Protein AF-A0A8S9LH55-F1 (afdb_monomer)

Foldseek 3Di:
DDDDDDPQKDFPFWDDWDDPVVCVVQVHPDHPVHPGNDIDTDTDIDGPPD

Organism: Brassica cretica (NCBI:txid69181)

Radius of gyration: 14.77 Å; Cα contacts (8 Å, |Δi|>4): 49; chains: 1; bounding box: 29×14×38 Å

pLDDT: mean 89.46, std 7.12, range [56.62, 96.06]

Sequence (50 aa):
MLIRHTKELVPVRVLETLPTDVLRRTGGLPSEKWGSDHLAIACELGFVGE

Solvent-accessible surface area (backbone atoms only — not comparable to full-atom values): 3443 Å² total; per-residue (Å²): 141,79,90,87,78,57,92,59,46,43,82,74,42,76,54,86,59,84,55,67,68,58,33,62,76,60,73,44,62,53,35,99,93,35,93,47,72,65,83,76,84,53,65,45,70,41,62,74,88,120

Nearest PDB structures (foldseek):
  4z0v-assembly1_A  TM=9.005E-01  e=1.567E+00  Homo sapiens

Mean predicted aligned error: 4.65 Å

Secondary structure (DSSP, 8-state):
------TTEEEEEEPPPPPHHHHHHTTSSSBTTB--SSPPP-EEEEETT-

InterPro domains:
  IPR036691 Endonuclease/exonuclease/phosphatase superfamily [G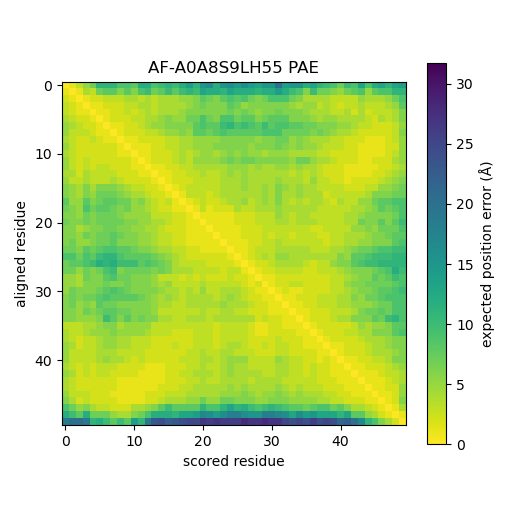3DSA:3.60.10.10] (2-49)

Structure (mmCIF, N/CA/C/O backbone):
data_AF-A0A8S9LH55-F1
#
_entry.id   AF-A0A8S9LH55-F1
#
loop_
_atom_site.group_PDB
_atom_site.id
_atom_site.type_symbol
_atom_site.label_atom_id
_atom_site.label_alt_id
_atom_site.label_comp_id
_atom_site.label_asym_id
_atom_site.label_entity_id
_atom_site.label_seq_id
_atom_site.pdbx_PDB_ins_code
_atom_site.Cartn_x
_atom_site.Cartn_y
_atom_site.Cartn_z
_atom_site.occupancy
_atom_site.B_iso_or_equiv
_atom_site.auth_seq_id
_atom_site.auth_comp_id
_atom_site.auth_asym_id
_atom_site.auth_atom_id
_atom_site.pdbx_PDB_model_num
ATOM 1 N N . MET A 1 1 ? 6.198 -8.715 3.544 1.00 61.75 1 MET A N 1
ATOM 2 C CA . MET A 1 1 ? 6.000 -7.373 4.135 1.00 61.75 1 MET A CA 1
ATOM 3 C C . MET A 1 1 ? 4.574 -7.308 4.649 1.00 61.75 1 MET A C 1
ATOM 5 O O . MET A 1 1 ? 3.687 -7.767 3.946 1.00 61.75 1 MET A O 1
ATOM 9 N N . LEU A 1 2 ? 4.369 -6.837 5.876 1.00 76.19 2 LEU A N 1
ATOM 10 C CA . LEU A 1 2 ? 3.055 -6.719 6.515 1.00 76.19 2 LEU A CA 1
ATOM 11 C C . LEU A 1 2 ? 2.945 -5.312 7.105 1.00 76.19 2 LEU A C 1
ATOM 13 O O . LEU A 1 2 ? 3.943 -4.796 7.614 1.00 76.19 2 LEU A O 1
ATOM 17 N N . ILE A 1 3 ? 1.756 -4.712 7.062 1.00 85.38 3 ILE A N 1
ATOM 18 C CA . ILE A 1 3 ? 1.479 -3.468 7.788 1.00 85.38 3 ILE A CA 1
ATOM 19 C C . ILE A 1 3 ? 1.205 -3.851 9.244 1.00 85.38 3 ILE A C 1
ATOM 21 O O . ILE A 1 3 ? 0.263 -4.589 9.526 1.00 85.38 3 ILE A O 1
ATOM 25 N N . ARG A 1 4 ? 2.055 -3.398 10.174 1.00 89.88 4 ARG A N 1
ATOM 26 C CA . ARG A 1 4 ? 1.835 -3.620 11.611 1.00 89.88 4 ARG A CA 1
ATOM 27 C C . ARG A 1 4 ? 0.902 -2.544 12.158 1.00 89.88 4 ARG A C 1
ATOM 29 O O . ARG A 1 4 ? 1.121 -1.368 11.887 1.00 89.88 4 ARG A O 1
ATOM 36 N N . HIS A 1 5 ? -0.082 -2.946 12.954 1.00 89.44 5 HIS A N 1
ATOM 37 C CA . HIS A 1 5 ? -1.025 -2.048 13.621 1.00 89.44 5 HIS A CA 1
ATOM 38 C C . HIS A 1 5 ? -1.215 -2.455 15.091 1.00 89.44 5 HIS A C 1
ATOM 40 O O . HIS A 1 5 ? -0.776 -3.530 15.512 1.00 89.44 5 HIS A O 1
ATOM 46 N N . THR A 1 6 ? -1.828 -1.575 15.881 1.00 92.75 6 THR A N 1
ATOM 47 C CA . THR A 1 6 ? -2.216 -1.844 17.273 1.00 92.75 6 THR A CA 1
ATOM 48 C C . THR A 1 6 ? -3.651 -2.380 17.335 1.00 92.75 6 THR A C 1
ATOM 50 O O . THR A 1 6 ? -4.340 -2.430 16.316 1.00 92.75 6 THR A O 1
ATOM 53 N N . LYS A 1 7 ? -4.115 -2.825 18.510 1.00 91.38 7 LYS A N 1
ATOM 54 C CA . LYS A 1 7 ? -5.443 -3.458 18.650 1.00 91.38 7 LYS A CA 1
ATOM 55 C C . LYS A 1 7 ? -6.601 -2.477 18.460 1.00 91.38 7 LYS A C 1
ATOM 57 O O . LYS A 1 7 ? -7.709 -2.903 18.168 1.00 91.38 7 LYS A O 1
ATOM 62 N N . GLU A 1 8 ? -6.335 -1.190 18.638 1.00 94.62 8 GLU A N 1
ATOM 63 C CA . GLU A 1 8 ? -7.302 -0.101 18.521 1.00 94.62 8 GLU A CA 1
ATOM 64 C C . GLU A 1 8 ? -7.567 0.279 17.059 1.00 94.62 8 GLU A C 1
ATOM 66 O O . GLU A 1 8 ? -8.521 1.002 16.790 1.00 94.62 8 GLU A O 1
ATOM 71 N N . LEU A 1 9 ? -6.743 -0.215 16.125 1.00 94.12 9 LEU A N 1
ATOM 72 C CA . LEU A 1 9 ? -6.874 0.007 14.690 1.00 94.12 9 LEU A CA 1
ATOM 73 C C . LEU A 1 9 ? -7.193 -1.305 13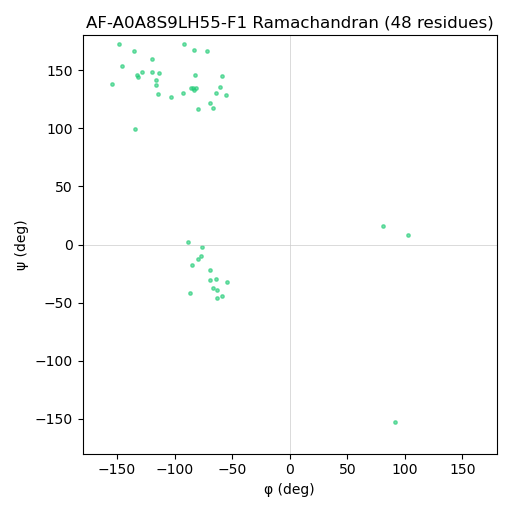.980 1.00 94.12 9 LEU A C 1
ATOM 75 O O . LEU A 1 9 ? -6.479 -2.296 14.144 1.00 94.12 9 LEU A O 1
ATOM 79 N N . VAL A 1 10 ? -8.232 -1.297 13.150 1.00 94.00 10 VAL A N 1
ATOM 80 C CA . VAL A 1 10 ? -8.615 -2.438 12.312 1.00 94.00 10 VAL A CA 1
ATOM 81 C C . VAL A 1 10 ? -8.480 -2.085 10.833 1.00 94.00 10 VAL A C 1
ATOM 83 O O . VAL A 1 10 ? -8.869 -0.987 10.431 1.00 94.00 10 VAL A O 1
ATOM 86 N N . PRO A 1 11 ? -7.931 -2.981 9.996 1.00 93.38 11 PRO A N 1
ATOM 87 C CA . PRO A 1 11 ? -7.932 -2.784 8.555 1.00 93.38 11 PRO A CA 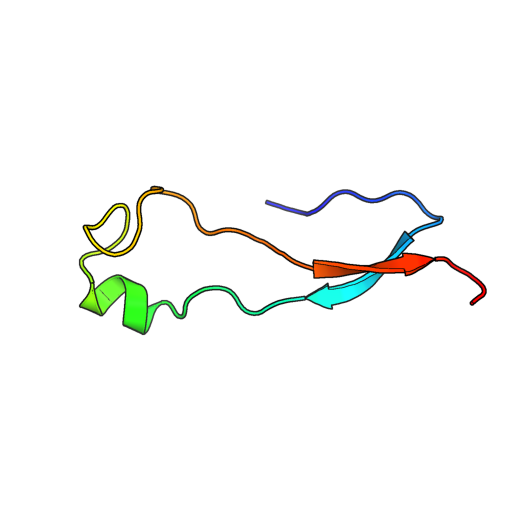1
ATOM 88 C C . PRO A 1 11 ? -9.361 -2.848 8.017 1.00 93.38 11 PRO A C 1
ATOM 90 O O . PRO A 1 11 ? -10.024 -3.878 8.103 1.00 93.38 11 PRO A O 1
ATOM 93 N N . VAL A 1 12 ? -9.814 -1.733 7.447 1.00 95.56 12 VAL A N 1
ATOM 94 C CA . VAL A 1 12 ? -11.129 -1.599 6.805 1.00 95.56 12 VAL A CA 1
ATOM 95 C C . VAL A 1 12 ? -11.042 -2.044 5.350 1.00 95.56 12 VAL A C 1
ATOM 97 O O . VAL A 1 12 ? -11.918 -2.746 4.848 1.00 95.56 12 VAL A O 1
ATOM 100 N N . ARG A 1 13 ? -9.959 -1.660 4.665 1.00 94.50 13 ARG A N 1
ATOM 101 C CA . ARG A 1 13 ? -9.744 -1.971 3.251 1.00 94.50 13 ARG A CA 1
ATOM 102 C C . ARG A 1 13 ? -8.264 -1.996 2.910 1.00 94.50 13 ARG A C 1
ATOM 104 O O . ARG A 1 13 ? -7.513 -1.119 3.319 1.00 94.50 13 ARG A O 1
ATOM 111 N N . VAL A 1 14 ? -7.847 -2.967 2.107 1.00 92.69 14 VAL A N 1
ATOM 112 C CA . VAL A 1 14 ? -6.515 -2.981 1.488 1.00 92.69 14 VAL A CA 1
ATOM 113 C C . VAL A 1 14 ? -6.628 -2.332 0.113 1.00 92.69 14 VAL A C 1
ATOM 115 O O . VAL A 1 14 ? -7.533 -2.677 -0.647 1.00 92.69 14 VAL A O 1
ATOM 118 N N . LEU A 1 15 ? -5.747 -1.381 -0.202 1.00 92.56 15 LEU A N 1
ATOM 119 C CA . LEU A 1 15 ? -5.703 -0.784 -1.534 1.00 92.56 15 LEU A CA 1
ATOM 120 C C . LEU A 1 15 ? -4.926 -1.721 -2.461 1.00 92.56 15 LEU A C 1
ATOM 122 O O . LEU A 1 15 ? -3.862 -2.225 -2.094 1.00 92.56 15 LEU A O 1
ATOM 126 N N . GLU A 1 16 ? -5.463 -1.955 -3.657 1.00 89.38 16 GLU A N 1
ATOM 127 C CA . GLU A 1 16 ? -4.797 -2.789 -4.653 1.00 89.38 16 GLU A CA 1
ATOM 128 C C . GLU A 1 16 ? -3.437 -2.196 -5.035 1.00 89.38 16 GLU A C 1
ATOM 130 O O . GLU A 1 16 ? -3.290 -0.993 -5.263 1.00 89.38 16 GLU A O 1
ATOM 135 N N . THR A 1 17 ? -2.426 -3.058 -5.108 1.00 89.56 17 THR A N 1
ATOM 136 C CA . THR A 1 17 ? -1.109 -2.695 -5.633 1.00 89.56 17 THR A CA 1
ATOM 137 C C . THR A 1 17 ? -1.096 -2.789 -7.154 1.00 89.56 17 THR A C 1
ATOM 139 O O . THR A 1 17 ? -1.978 -3.401 -7.756 1.00 89.56 17 THR A O 1
ATOM 142 N N . LEU A 1 18 ? -0.052 -2.246 -7.788 1.00 87.88 18 LEU A N 1
ATOM 143 C CA . LEU A 1 18 ? 0.083 -2.319 -9.240 1.00 87.88 18 LEU A CA 1
ATOM 144 C C . LEU A 1 18 ? 0.033 -3.781 -9.734 1.00 87.88 18 LEU A C 1
ATOM 146 O O . LEU A 1 18 ? 0.798 -4.613 -9.233 1.00 87.88 18 LEU A O 1
ATOM 150 N N . PRO A 1 19 ? -0.815 -4.100 -10.727 1.00 88.38 19 PRO A N 1
ATOM 151 C CA . PRO A 1 19 ? -0.866 -5.435 -11.301 1.00 88.38 19 PRO A CA 1
ATOM 152 C C . PRO A 1 19 ? 0.478 -5.868 -11.897 1.00 88.38 19 PRO A C 1
ATOM 154 O O . PRO A 1 19 ? 1.225 -5.075 -12.481 1.00 88.38 19 PRO A O 1
ATOM 157 N N . THR A 1 20 ? 0.794 -7.159 -11.786 1.00 88.38 20 THR A N 1
ATOM 158 C CA . THR A 1 20 ? 2.073 -7.703 -12.271 1.00 88.38 20 THR A CA 1
ATOM 159 C C . THR A 1 20 ? 2.223 -7.592 -13.790 1.00 88.38 20 THR A C 1
ATOM 161 O O . THR A 1 20 ? 3.339 -7.455 -14.288 1.00 88.38 20 THR A O 1
ATOM 164 N N . ASP A 1 21 ? 1.128 -7.635 -14.550 1.00 90.69 21 ASP A N 1
ATOM 165 C CA . ASP A 1 21 ? 1.160 -7.452 -16.002 1.00 90.69 21 ASP A CA 1
ATOM 166 C C . ASP A 1 21 ? 1.568 -6.023 -16.383 1.00 90.69 21 ASP A C 1
ATOM 168 O O . ASP A 1 21 ? 2.351 -5.848 -17.317 1.00 90.69 21 ASP A O 1
ATOM 172 N N . VAL A 1 22 ? 1.128 -5.017 -15.619 1.00 88.88 22 VAL A N 1
ATOM 173 C CA . VAL A 1 22 ? 1.562 -3.626 -15.796 1.00 88.88 22 VAL A CA 1
ATOM 174 C C . VAL A 1 22 ? 3.063 -3.513 -15.542 1.00 88.88 22 VAL A C 1
ATOM 176 O O . VAL A 1 22 ? 3.767 -2.966 -16.386 1.00 88.88 22 VAL A O 1
ATOM 179 N N . LEU A 1 23 ? 3.571 -4.110 -14.458 1.00 89.25 23 LEU A N 1
ATOM 180 C CA . LEU A 1 23 ? 5.009 -4.117 -14.158 1.00 89.25 23 LEU A CA 1
ATOM 181 C C . LEU A 1 23 ? 5.837 -4.757 -15.270 1.00 89.25 23 LEU A C 1
ATOM 183 O O . LEU A 1 23 ? 6.861 -4.215 -15.678 1.00 89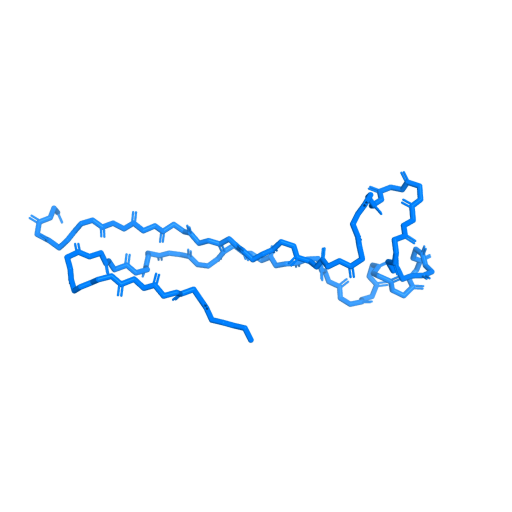.25 23 LEU A O 1
ATOM 187 N N . ARG A 1 24 ? 5.388 -5.897 -15.800 1.00 88.56 24 ARG A N 1
ATOM 188 C CA . ARG A 1 24 ? 6.081 -6.569 -16.907 1.00 88.56 24 ARG A CA 1
ATOM 189 C C . ARG A 1 24 ? 6.099 -5.710 -18.170 1.00 88.56 24 ARG A C 1
ATOM 191 O O . ARG A 1 24 ? 7.120 -5.663 -18.847 1.00 88.56 24 ARG A O 1
ATOM 198 N N . ARG A 1 25 ? 5.000 -5.011 -18.472 1.00 89.25 25 ARG A N 1
ATOM 199 C CA . ARG A 1 25 ? 4.898 -4.111 -19.634 1.00 89.25 25 ARG A CA 1
ATOM 200 C C . ARG A 1 25 ? 5.764 -2.860 -19.498 1.00 89.25 25 ARG A C 1
ATOM 202 O O . ARG A 1 25 ? 6.219 -2.348 -20.513 1.00 89.25 25 ARG A O 1
ATOM 209 N N . THR A 1 26 ? 5.999 -2.370 -18.279 1.00 87.12 26 THR A N 1
ATOM 210 C CA . THR A 1 26 ? 6.841 -1.187 -18.027 1.00 87.12 26 THR A CA 1
ATOM 211 C C . THR A 1 26 ? 8.324 -1.509 -17.838 1.00 87.12 26 THR A C 1
ATOM 213 O O . THR A 1 26 ? 9.100 -0.595 -17.583 1.00 87.12 26 THR A O 1
ATOM 216 N N . GLY A 1 27 ? 8.732 -2.778 -17.962 1.00 89.19 27 GLY A N 1
ATOM 217 C CA . GLY A 1 27 ? 10.124 -3.198 -17.762 1.00 89.19 27 GLY A CA 1
ATOM 218 C C . GLY A 1 27 ? 10.529 -3.379 -16.294 1.00 89.19 27 GLY A C 1
ATOM 219 O O . GLY A 1 27 ? 11.715 -3.474 -16.001 1.00 89.19 27 GLY A O 1
ATOM 220 N N . GLY A 1 28 ? 9.560 -3.463 -15.378 1.00 89.19 28 GLY A N 1
ATOM 221 C CA . GLY A 1 28 ? 9.788 -3.618 -13.943 1.00 89.19 28 GLY A CA 1
ATOM 222 C C . GLY A 1 28 ? 9.862 -2.291 -13.187 1.00 89.19 28 GLY A C 1
ATOM 223 O O . GLY A 1 28 ? 9.229 -1.305 -13.573 1.00 89.19 28 GLY A O 1
ATOM 224 N N . LEU A 1 29 ? 10.597 -2.312 -12.071 1.00 92.12 29 LEU A N 1
ATOM 225 C CA . LEU A 1 29 ? 10.859 -1.169 -11.199 1.00 92.12 29 LEU A CA 1
ATOM 226 C C . LEU A 1 29 ? 12.373 -1.026 -10.956 1.00 92.12 29 LEU A C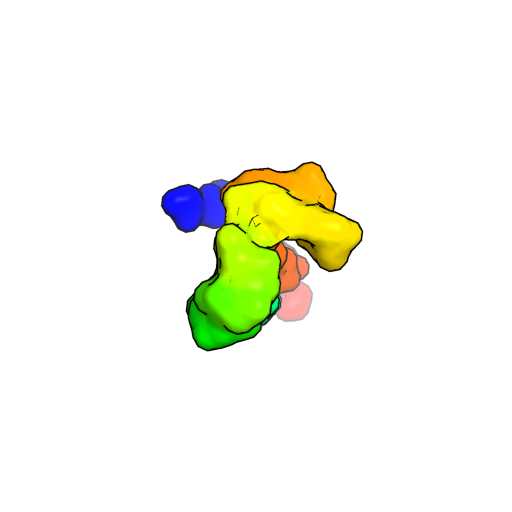 1
ATOM 228 O O . LEU A 1 29 ? 13.055 -2.052 -10.873 1.00 92.12 29 LEU A O 1
ATOM 232 N N . PRO A 1 30 ? 12.888 0.203 -10.772 1.00 93.12 30 PRO A N 1
ATOM 233 C CA . PRO A 1 30 ? 12.214 1.476 -11.047 1.00 93.12 30 PRO A CA 1
ATOM 234 C C . PRO A 1 30 ? 12.091 1.724 -12.566 1.00 93.12 30 PRO A C 1
ATOM 236 O O . PRO A 1 30 ? 12.721 1.049 -13.376 1.00 93.12 30 PRO A O 1
ATOM 239 N N . SER A 1 31 ? 11.271 2.693 -12.973 1.00 90.38 31 SER A N 1
ATOM 240 C CA . SER A 1 31 ? 11.112 3.121 -14.375 1.00 90.38 31 SER A CA 1
ATOM 241 C C . SER A 1 31 ? 10.791 4.618 -14.449 1.00 90.38 31 SER A C 1
ATOM 243 O O . SER A 1 31 ? 10.495 5.228 -13.426 1.00 90.38 31 SER A O 1
ATOM 245 N N . GLU A 1 32 ? 10.763 5.223 -15.642 1.00 89.75 32 GLU A N 1
ATOM 246 C CA . GLU A 1 32 ? 10.391 6.647 -15.789 1.00 89.75 32 GLU A CA 1
ATOM 247 C C . GLU A 1 32 ? 9.027 6.989 -15.166 1.00 89.75 32 GLU A C 1
ATOM 249 O O . GLU A 1 32 ? 8.837 8.084 -14.646 1.00 89.75 32 GLU A O 1
ATOM 254 N N . LYS A 1 33 ? 8.078 6.042 -15.183 1.00 87.69 33 LYS A N 1
ATOM 255 C CA . LYS A 1 33 ? 6.760 6.209 -14.550 1.00 87.69 33 LYS A CA 1
ATOM 256 C C . LYS A 1 33 ? 6.749 5.864 -13.058 1.00 87.69 33 LYS A C 1
ATOM 258 O O . LYS A 1 33 ? 5.811 6.246 -12.367 1.00 87.69 33 LYS A O 1
ATOM 263 N N . TRP A 1 34 ? 7.754 5.139 -12.564 1.00 88.88 34 TRP A N 1
ATOM 264 C CA . TRP A 1 34 ? 7.799 4.588 -11.208 1.00 88.88 34 TRP A CA 1
ATOM 265 C C . TRP A 1 34 ? 9.163 4.843 -10.559 1.00 88.88 34 TRP A C 1
ATOM 267 O O . TRP A 1 34 ? 10.119 4.111 -10.796 1.00 88.88 34 TRP A O 1
ATOM 277 N N . GLY A 1 35 ? 9.247 5.868 -9.709 1.00 90.31 35 GLY A N 1
ATOM 278 C CA . GLY A 1 35 ? 10.513 6.329 -9.123 1.00 90.31 35 GLY A CA 1
ATOM 279 C C . GLY A 1 35 ? 11.090 5.480 -7.980 1.00 90.31 35 GLY A C 1
ATOM 280 O O . GLY A 1 35 ? 12.157 5.814 -7.478 1.00 90.31 35 GLY A O 1
ATOM 281 N N . SER A 1 36 ? 10.406 4.415 -7.552 1.00 92.38 36 SER A N 1
ATOM 282 C CA . SER A 1 36 ? 10.893 3.472 -6.534 1.00 92.38 36 SER A CA 1
ATOM 283 C C . SER A 1 36 ? 10.983 2.067 -7.121 1.00 92.38 36 SER A C 1
ATOM 285 O O . SER A 1 36 ? 10.202 1.695 -7.995 1.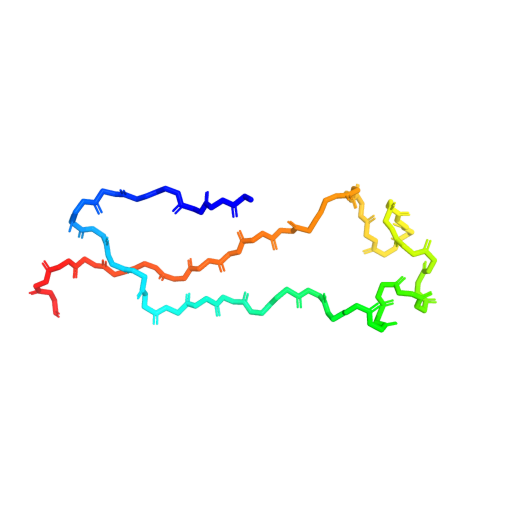00 92.38 36 SER A O 1
ATOM 287 N N . ASP A 1 37 ? 11.940 1.293 -6.626 1.00 92.12 37 ASP A N 1
ATOM 288 C CA . ASP A 1 37 ? 12.120 -0.136 -6.877 1.00 92.12 37 ASP A CA 1
ATOM 289 C C . ASP A 1 37 ? 11.134 -1.018 -6.084 1.00 92.12 37 ASP A C 1
ATOM 291 O O . ASP A 1 37 ? 11.024 -2.217 -6.340 1.00 92.12 37 ASP A O 1
ATOM 295 N N . HIS A 1 38 ? 10.392 -0.434 -5.136 1.00 91.75 38 HIS A N 1
ATOM 296 C CA . HIS A 1 38 ? 9.413 -1.112 -4.293 1.00 91.75 38 HIS A CA 1
ATOM 297 C C . HIS A 1 38 ? 7.984 -0.635 -4.594 1.00 91.75 38 HIS A C 1
ATOM 299 O O . HIS A 1 38 ? 7.734 0.529 -4.905 1.00 91.75 38 HIS A O 1
ATOM 305 N N . LEU A 1 39 ? 7.013 -1.539 -4.443 1.00 90.56 39 LEU A N 1
ATOM 306 C CA . LEU A 1 39 ? 5.595 -1.185 -4.505 1.00 90.56 39 LEU A CA 1
ATOM 307 C C . LEU A 1 39 ? 5.119 -0.647 -3.157 1.00 90.56 39 LEU A C 1
ATOM 309 O O . LEU A 1 39 ? 5.335 -1.270 -2.115 1.00 90.56 39 LEU A O 1
ATOM 313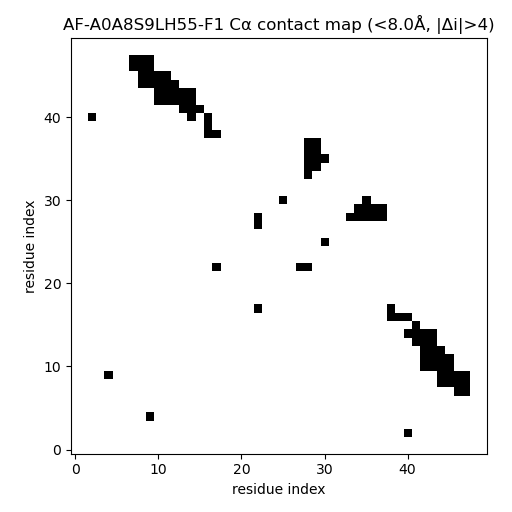 N N . ALA A 1 40 ? 4.406 0.478 -3.190 1.00 89.56 40 ALA A N 1
ATOM 314 C CA . ALA A 1 40 ? 3.696 0.973 -2.022 1.00 89.56 40 ALA A CA 1
ATOM 315 C C . ALA A 1 40 ? 2.599 -0.023 -1.618 1.00 89.56 40 ALA A C 1
ATOM 317 O O . ALA A 1 40 ? 1.789 -0.437 -2.447 1.00 89.56 40 ALA A O 1
ATOM 318 N N . ILE A 1 41 ? 2.565 -0.381 -0.334 1.00 89.75 41 ILE A N 1
ATOM 319 C CA . ILE A 1 41 ? 1.446 -1.105 0.270 1.00 89.75 41 ILE A CA 1
ATOM 320 C C . ILE A 1 41 ? 0.647 -0.088 1.077 1.00 89.75 41 ILE A C 1
ATOM 322 O O . ILE A 1 41 ? 1.214 0.608 1.919 1.00 89.75 41 ILE A O 1
ATOM 326 N N . ALA A 1 42 ? -0.655 -0.011 0.825 1.00 92.81 42 ALA A N 1
ATOM 327 C CA . ALA A 1 42 ? -1.551 0.909 1.508 1.00 92.81 42 ALA A CA 1
ATOM 328 C C . ALA A 1 42 ? -2.818 0.188 1.976 1.00 92.81 42 ALA A C 1
ATOM 330 O O . ALA A 1 42 ? -3.317 -0.731 1.323 1.00 92.81 42 ALA A O 1
ATOM 331 N N . CYS A 1 43 ? -3.345 0.621 3.115 1.00 94.31 43 CYS A N 1
ATOM 332 C CA . CYS A 1 43 ? -4.635 0.187 3.626 1.00 94.31 43 CYS A CA 1
ATOM 333 C C . CYS A 1 43 ? -5.327 1.339 4.355 1.00 94.31 43 CYS A C 1
ATOM 335 O O . CYS A 1 43 ? -4.672 2.220 4.911 1.00 94.31 43 CYS A O 1
ATOM 337 N N . GLU A 1 44 ? -6.648 1.292 4.391 1.00 95.62 44 GLU A N 1
ATOM 338 C CA . GLU A 1 44 ? -7.467 2.111 5.272 1.00 95.62 44 GLU A CA 1
ATOM 339 C C . GLU A 1 44 ? -7.602 1.419 6.622 1.00 95.62 44 GLU A C 1
ATOM 341 O O . GLU A 1 44 ? -7.857 0.212 6.697 1.00 95.62 44 GLU A O 1
ATOM 346 N N . LEU A 1 45 ? -7.429 2.201 7.681 1.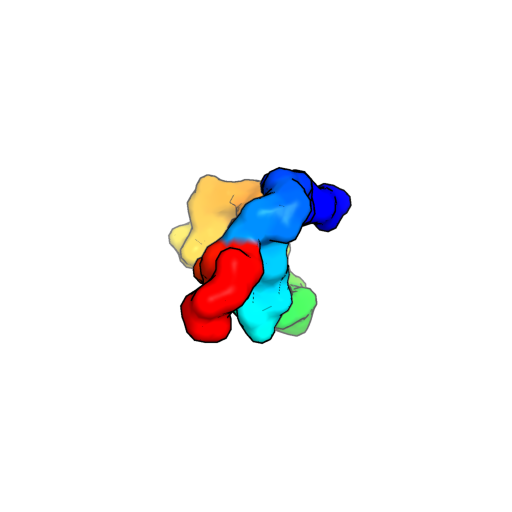00 95.31 45 LEU A N 1
ATOM 347 C CA . LEU A 1 45 ? -7.591 1.770 9.061 1.00 95.31 45 LEU A CA 1
ATOM 348 C C . LEU A 1 45 ? -8.755 2.544 9.678 1.00 95.31 45 LEU A C 1
ATOM 350 O O . LEU A 1 45 ? -8.904 3.736 9.422 1.00 95.31 45 LEU A O 1
ATOM 354 N N . GLY A 1 46 ? -9.545 1.861 10.496 1.00 95.44 46 GLY A N 1
ATOM 355 C CA . GLY A 1 46 ? -10.590 2.453 11.327 1.00 95.44 46 GLY A CA 1
ATOM 356 C C . GLY A 1 46 ? -10.314 2.189 12.802 1.00 95.44 46 GLY A C 1
ATOM 357 O O . GLY A 1 46 ? -9.565 1.263 13.133 1.00 95.44 46 GLY A O 1
ATOM 358 N N . PHE A 1 47 ? -10.910 2.989 13.683 1.00 96.06 47 PHE A N 1
ATOM 359 C CA . PHE A 1 47 ? -10.844 2.759 15.123 1.00 96.06 47 PHE A CA 1
ATOM 360 C C . PHE A 1 47 ? -11.883 1.726 15.564 1.00 96.06 47 PHE A C 1
ATOM 362 O O . PHE A 1 47 ? -12.980 1.642 15.017 1.00 96.06 47 PHE A O 1
ATOM 369 N N . VAL A 1 48 ? -11.547 0.921 16.571 1.00 92.50 48 VAL A N 1
ATOM 370 C CA . VAL A 1 48 ? -12.511 -0.009 17.171 1.00 92.50 48 VAL A CA 1
ATOM 371 C C . VAL A 1 48 ? -13.578 0.777 17.939 1.00 92.50 48 VAL A C 1
ATOM 373 O O . VAL A 1 48 ? -13.252 1.463 18.905 1.00 92.50 48 VAL A O 1
ATOM 376 N N . GLY A 1 49 ? -14.850 0.608 17.565 1.00 81.88 49 GLY A N 1
ATOM 377 C CA . GLY A 1 49 ? -15.998 1.147 18.305 1.00 81.88 49 GLY A CA 1
ATOM 378 C C . GLY A 1 49 ? -16.647 2.405 17.719 1.00 81.88 49 GLY A C 1
ATOM 379 O O . GLY A 1 49 ? -17.517 2.964 18.384 1.00 81.88 49 GLY A O 1
ATOM 380 N N . GLU A 1 50 ? -16.251 2.828 16.516 1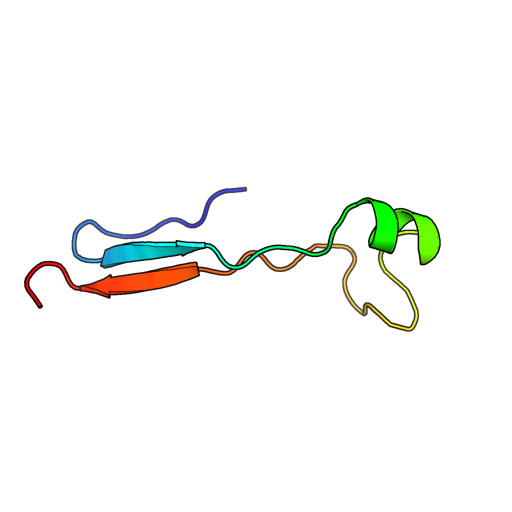.00 56.62 50 GLU A N 1
ATOM 381 C CA . GLU A 1 50 ? -17.027 3.757 15.674 1.00 56.62 50 GLU A CA 1
ATOM 382 C C . GLU A 1 50 ? -18.064 3.028 14.806 1.00 56.62 50 GLU A C 1
ATOM 384 O O . GLU A 1 50 ? -17.807 1.862 14.416 1.00 56.62 50 GLU A O 1
#